Protein AF-A0A9D5ZS63-F1 (afdb_monomer_lite)

Radius of gyration: 18.13 Å; chains: 1; bounding box: 48×25×47 Å

Foldseek 3Di:
DDDDDDFPVPAPLSVVVVVLVVLLVCLPPVNLVVPDDPPPVVSSVVSPVSNVVSVVCCVVCVVVSVCSVVVVVVVVVCVVVPPD

Sequence (84 aa):
MHVVIEPFNCSAFEIQTAIVEQLQRFYSLRRIFGSYCRGRSWRLKYRAGGHYLIQRWVRENSEYLERLRNNFYKTQMKEKDGFF

Structure (mmCIF, N/CA/C/O backbone):
data_AF-A0A9D5ZS63-F1
#
_entry.id   AF-A0A9D5ZS63-F1
#
loop_
_atom_site.group_PDB
_atom_site.id
_atom_site.type_symbol
_atom_site.label_atom_id
_atom_site.label_alt_id
_atom_site.label_comp_id
_atom_site.label_asym_id
_atom_site.label_entity_id
_atom_site.label_seq_id
_atom_site.pdbx_PDB_ins_code
_atom_site.Cartn_x
_atom_site.Cartn_y
_atom_site.Cartn_z
_atom_site.occupancy
_atom_site.B_iso_or_equiv
_atom_site.auth_seq_id
_atom_site.auth_comp_id
_atom_site.auth_asym_id
_atom_site.auth_atom_id
_atom_site.pdbx_PDB_model_num
ATOM 1 N N . MET A 1 1 ? -6.396 -3.016 -17.462 1.00 54.16 1 MET A N 1
ATOM 2 C CA . MET A 1 1 ? -6.569 -3.904 -16.293 1.00 54.16 1 MET A CA 1
ATOM 3 C C . MET A 1 1 ? -7.029 -3.039 -15.133 1.00 54.16 1 MET A C 1
ATOM 5 O O . MET A 1 1 ? -6.216 -2.281 -14.621 1.00 54.16 1 MET A O 1
ATOM 9 N N . HIS A 1 2 ? -8.319 -3.073 -14.797 1.00 66.94 2 HIS A N 1
ATOM 10 C CA . HIS A 1 2 ? -8.817 -2.468 -13.560 1.00 66.94 2 HIS A CA 1
ATOM 11 C C . HIS A 1 2 ? -8.761 -3.514 -12.443 1.00 66.94 2 HIS A C 1
ATOM 13 O O . HIS A 1 2 ? -8.936 -4.701 -12.724 1.00 66.94 2 HIS A O 1
ATOM 19 N N . VAL A 1 3 ? -8.432 -3.094 -11.223 1.00 70.06 3 VAL A N 1
ATOM 20 C CA . VAL A 1 3 ? -8.420 -3.969 -10.047 1.00 70.06 3 VAL A CA 1
ATOM 21 C C . VAL A 1 3 ? -9.702 -3.688 -9.276 1.00 70.06 3 VAL A C 1
ATOM 23 O O . VAL A 1 3 ? -9.890 -2.563 -8.823 1.00 70.06 3 VAL A O 1
ATOM 26 N N . VAL A 1 4 ? -10.569 -4.693 -9.164 1.00 77.25 4 VAL A N 1
ATOM 27 C CA . VAL A 1 4 ? -11.770 -4.657 -8.316 1.00 77.25 4 VAL A CA 1
ATOM 28 C C . VAL A 1 4 ? -11.460 -5.425 -7.052 1.00 77.25 4 VAL A C 1
ATOM 30 O O . VAL A 1 4 ? -10.898 -6.519 -7.119 1.00 77.25 4 VAL A O 1
ATOM 33 N N . ILE A 1 5 ? -11.809 -4.838 -5.914 1.00 77.75 5 ILE A N 1
ATOM 34 C CA . ILE A 1 5 ? -11.761 -5.499 -4.616 1.00 77.75 5 ILE A CA 1
ATOM 35 C C . ILE A 1 5 ? -13.103 -5.273 -3.961 1.00 77.75 5 ILE A C 1
ATOM 37 O O . ILE A 1 5 ? -13.550 -4.133 -3.862 1.00 77.75 5 ILE A O 1
ATOM 41 N N . GLU A 1 6 ? -13.707 -6.362 -3.509 1.00 78.38 6 GLU A N 1
ATOM 42 C CA . GLU A 1 6 ? -14.926 -6.348 -2.715 1.00 78.38 6 GLU A CA 1
ATOM 43 C C . GLU A 1 6 ? -14.536 -6.622 -1.256 1.00 78.38 6 GLU A C 1
ATOM 45 O O . GLU A 1 6 ? -14.219 -7.763 -0.909 1.00 78.38 6 GLU A O 1
ATOM 50 N N . PRO A 1 7 ? -14.442 -5.582 -0.408 1.00 72.00 7 PRO A N 1
ATOM 51 C CA . PRO A 1 7 ? -14.185 -5.768 1.014 1.00 72.00 7 PRO A CA 1
ATOM 52 C C . PRO A 1 7 ? -15.395 -6.417 1.696 1.00 72.00 7 PRO A C 1
ATOM 54 O O . PRO A 1 7 ? -16.538 -6.144 1.345 1.00 72.00 7 PRO A O 1
ATOM 57 N N . PHE A 1 8 ? -15.140 -7.263 2.695 1.00 74.00 8 PHE A N 1
ATOM 58 C CA . PHE A 1 8 ? -16.176 -8.100 3.309 1.00 74.00 8 PHE A CA 1
ATOM 59 C C . PHE A 1 8 ? -17.153 -7.298 4.180 1.00 74.00 8 PHE A C 1
ATOM 61 O O . PHE A 1 8 ? -18.354 -7.550 4.144 1.00 74.00 8 PHE A O 1
ATOM 68 N N . ASN A 1 9 ? -16.656 -6.315 4.944 1.00 75.81 9 ASN A N 1
ATOM 69 C CA . ASN A 1 9 ? -17.478 -5.495 5.837 1.00 75.81 9 ASN A CA 1
ATOM 70 C C . ASN A 1 9 ? -17.662 -4.055 5.325 1.00 75.81 9 ASN A C 1
ATOM 72 O O . ASN A 1 9 ? -18.329 -3.263 5.990 1.00 75.81 9 ASN A O 1
ATOM 76 N N . CYS A 1 10 ? -17.063 -3.695 4.177 1.00 79.00 10 CYS A N 1
ATOM 77 C CA . CYS A 1 10 ? -17.105 -2.355 3.566 1.00 79.00 10 CYS A CA 1
ATOM 78 C C . CYS A 1 10 ? -16.859 -1.195 4.554 1.00 79.00 10 CYS A C 1
ATOM 80 O O . CYS A 1 10 ? -17.364 -0.087 4.366 1.00 79.00 10 CYS A O 1
ATOM 82 N N . SER A 1 11 ? -16.086 -1.424 5.620 1.00 85.06 11 SER A N 1
ATOM 83 C CA . SER A 1 11 ? -15.777 -0.368 6.586 1.00 85.06 11 SER A CA 1
ATOM 84 C C . SER A 1 11 ? -14.818 0.655 5.975 1.00 85.06 11 SER A C 1
ATOM 86 O O . SER A 1 11 ? -14.016 0.326 5.098 1.00 85.06 11 SER A O 1
ATOM 88 N N . ALA A 1 12 ? -14.847 1.898 6.465 1.00 86.00 12 ALA A N 1
ATOM 89 C CA . ALA A 1 12 ? -13.927 2.938 5.996 1.00 86.00 12 ALA A CA 1
ATOM 90 C C . ALA A 1 12 ? -12.453 2.511 6.137 1.00 86.00 12 ALA A C 1
ATOM 92 O O . ALA A 1 12 ? -11.639 2.788 5.259 1.00 86.00 12 ALA A O 1
ATOM 93 N N . PHE A 1 13 ? -12.124 1.777 7.205 1.00 88.81 13 PHE A N 1
ATOM 94 C CA . PHE A 1 13 ? -10.798 1.199 7.399 1.00 88.81 13 PHE A CA 1
ATOM 95 C C . PHE A 1 13 ? -10.460 0.129 6.354 1.00 88.81 13 PHE A C 1
ATOM 97 O O . PHE A 1 13 ? -9.382 0.185 5.764 1.00 88.81 13 PHE A O 1
ATOM 104 N N . GLU A 1 14 ? -11.360 -0.825 6.098 1.00 87.19 14 GLU A N 1
ATOM 105 C CA . GLU A 1 14 ? -11.127 -1.894 5.116 1.00 87.19 14 GLU A CA 1
ATOM 106 C C . GLU A 1 14 ? -10.970 -1.340 3.700 1.00 87.19 14 GLU A C 1
ATOM 108 O O . GLU A 1 14 ? -10.046 -1.731 2.991 1.00 87.19 14 GLU A O 1
ATOM 113 N N . ILE A 1 15 ? -11.823 -0.390 3.309 1.00 89.38 15 ILE A N 1
ATOM 114 C CA . ILE A 1 15 ? -11.749 0.262 1.997 1.00 89.38 15 ILE A CA 1
ATOM 115 C C . ILE A 1 15 ? -10.417 1.004 1.858 1.00 89.38 15 ILE A C 1
ATOM 117 O O . ILE A 1 15 ? -9.696 0.804 0.879 1.00 89.38 15 ILE A O 1
ATOM 121 N N . GLN A 1 16 ? -10.060 1.831 2.847 1.00 91.31 16 GLN A N 1
ATOM 122 C CA . GLN A 1 16 ? -8.830 2.617 2.789 1.00 91.31 16 GLN A CA 1
ATOM 123 C C . GLN A 1 16 ? -7.590 1.717 2.752 1.00 91.31 16 GLN A C 1
ATOM 125 O O . GLN A 1 16 ? -6.679 1.946 1.953 1.00 91.31 16 GLN A O 1
ATOM 130 N N . THR A 1 17 ? -7.569 0.665 3.571 1.00 90.88 17 THR A N 1
ATOM 131 C CA . THR A 1 17 ? -6.465 -0.300 3.616 1.00 90.88 17 THR A CA 1
ATOM 132 C C . THR A 1 17 ? -6.342 -1.054 2.293 1.00 90.88 17 THR A C 1
ATOM 134 O O . THR A 1 17 ? -5.250 -1.114 1.730 1.00 90.88 17 THR A O 1
ATOM 137 N N . ALA A 1 18 ? -7.454 -1.523 1.719 1.00 90.69 18 ALA A N 1
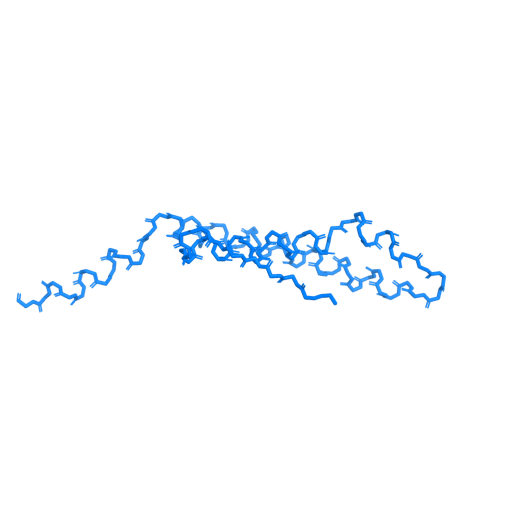ATOM 138 C CA . ALA A 1 18 ? -7.454 -2.219 0.434 1.00 90.69 18 ALA A CA 1
ATOM 139 C C . ALA A 1 18 ? -6.903 -1.346 -0.709 1.00 90.69 18 ALA A C 1
ATOM 141 O O . ALA A 1 18 ? -6.120 -1.820 -1.537 1.00 90.69 18 ALA A O 1
ATOM 142 N N . ILE A 1 19 ? -7.259 -0.055 -0.743 1.00 91.06 19 ILE A N 1
ATOM 143 C CA . ILE A 1 19 ? -6.726 0.901 -1.727 1.00 91.06 19 ILE A CA 1
ATOM 144 C C . ILE A 1 19 ? -5.206 1.027 -1.580 1.00 91.06 19 ILE A C 1
ATOM 146 O O . ILE A 1 19 ? -4.469 0.907 -2.564 1.00 91.06 19 ILE A O 1
ATOM 150 N N . VAL A 1 20 ? -4.728 1.245 -0.353 1.00 92.88 20 VAL A N 1
ATOM 151 C CA . VAL A 1 20 ? -3.298 1.401 -0.057 1.00 92.88 20 VAL A CA 1
ATOM 152 C C . VAL A 1 20 ? -2.517 0.147 -0.445 1.00 92.88 20 VAL A C 1
ATOM 154 O O . VAL A 1 20 ? -1.485 0.255 -1.111 1.00 92.88 20 VAL A O 1
ATOM 157 N N . GLU A 1 21 ? -3.020 -1.039 -0.109 1.00 92.44 21 GLU A N 1
ATOM 158 C CA . GLU A 1 21 ? -2.396 -2.316 -0.463 1.00 92.44 21 GLU A CA 1
ATOM 159 C C . GLU A 1 21 ? -2.257 -2.490 -1.981 1.00 92.44 21 GLU A C 1
ATOM 161 O O . GLU A 1 21 ? -1.194 -2.889 -2.475 1.00 92.44 21 GLU A O 1
ATOM 166 N N . GLN A 1 22 ? -3.288 -2.140 -2.759 1.00 91.81 22 GLN A N 1
ATOM 167 C CA . GLN A 1 22 ? -3.186 -2.209 -4.219 1.00 91.81 22 GLN A CA 1
ATOM 168 C C . GLN A 1 22 ? -2.195 -1.207 -4.786 1.00 91.81 22 GLN A C 1
ATOM 170 O O . GLN A 1 22 ? -1.443 -1.550 -5.704 1.00 91.81 22 GLN A O 1
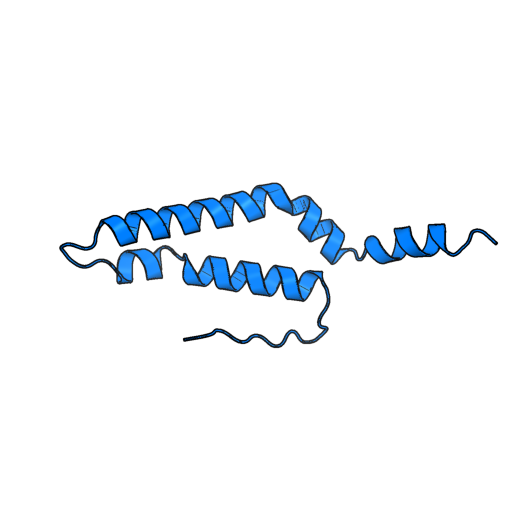ATOM 175 N N . LEU A 1 23 ? -2.152 0.008 -4.240 1.00 92.19 23 LEU A N 1
ATOM 176 C CA . LEU A 1 23 ? -1.180 1.015 -4.649 1.00 92.19 23 LEU A CA 1
ATOM 177 C C . LEU A 1 23 ? 0.248 0.550 -4.342 1.00 92.19 23 LEU A C 1
ATOM 179 O O . LEU A 1 23 ? 1.110 0.608 -5.222 1.00 92.19 23 LEU A O 1
ATOM 183 N N . GLN A 1 24 ? 0.497 -0.001 -3.153 1.00 93.38 24 GLN A N 1
ATOM 184 C CA . GLN A 1 24 ? 1.796 -0.567 -2.780 1.00 93.38 24 GLN A CA 1
ATOM 185 C C . GLN A 1 24 ? 2.196 -1.736 -3.686 1.00 93.38 24 GLN A C 1
ATOM 187 O O . GLN A 1 24 ? 3.339 -1.806 -4.145 1.00 93.38 24 GLN A O 1
ATOM 192 N N . ARG A 1 25 ? 1.257 -2.631 -4.015 1.00 91.25 25 ARG A N 1
ATOM 193 C CA . ARG A 1 25 ? 1.500 -3.743 -4.942 1.00 91.25 25 ARG A CA 1
ATOM 194 C C . ARG A 1 25 ? 1.811 -3.245 -6.350 1.00 91.25 25 ARG A C 1
ATOM 196 O O . ARG A 1 25 ? 2.734 -3.758 -6.993 1.00 91.25 25 ARG A O 1
ATOM 203 N N . PHE A 1 26 ? 1.065 -2.255 -6.838 1.00 90.06 26 PHE A N 1
ATOM 204 C CA . PHE A 1 26 ? 1.250 -1.666 -8.162 1.00 90.06 26 PHE A CA 1
ATOM 205 C C . PHE A 1 26 ? 2.606 -0.959 -8.289 1.00 90.06 26 PHE A C 1
ATOM 207 O O . PHE A 1 26 ? 3.325 -1.200 -9.261 1.00 90.06 26 PHE A O 1
ATOM 214 N N . TYR A 1 27 ? 2.985 -0.170 -7.281 1.00 91.25 27 TYR A N 1
ATOM 215 C CA . TYR A 1 27 ? 4.272 0.523 -7.187 1.00 91.25 27 TYR A CA 1
ATOM 216 C C . TYR A 1 27 ? 5.363 -0.307 -6.489 1.00 91.25 27 TYR A C 1
ATOM 218 O O . TYR A 1 27 ? 6.348 0.238 -5.997 1.00 91.25 27 TYR A O 1
ATOM 226 N N . SER A 1 28 ? 5.232 -1.632 -6.433 1.00 91.69 28 SER A N 1
ATOM 227 C CA . SER A 1 28 ? 6.261 -2.489 -5.835 1.00 91.69 28 SER A CA 1
ATOM 228 C C . SER A 1 28 ? 7.544 -2.482 -6.667 1.00 91.69 28 SER A C 1
ATOM 230 O O . SER A 1 28 ? 7.499 -2.532 -7.899 1.00 91.69 28 SER A O 1
ATOM 232 N N . LEU A 1 29 ? 8.705 -2.501 -6.003 1.00 87.88 29 LEU A N 1
ATOM 233 C CA . LEU A 1 29 ? 10.017 -2.509 -6.665 1.00 87.88 29 LEU A CA 1
ATOM 234 C C . LEU A 1 29 ? 10.125 -3.627 -7.713 1.00 87.88 29 LEU A C 1
ATOM 236 O O . LEU A 1 29 ? 10.583 -3.387 -8.827 1.00 87.88 29 LEU A O 1
ATOM 240 N N . ARG A 1 30 ? 9.591 -4.818 -7.412 1.00 88.56 30 ARG A N 1
ATOM 241 C CA . ARG A 1 30 ? 9.534 -5.947 -8.354 1.00 88.56 30 ARG A CA 1
ATOM 242 C C . ARG A 1 30 ? 8.837 -5.582 -9.671 1.00 88.56 30 ARG A C 1
ATOM 244 O O . ARG A 1 30 ? 9.345 -5.915 -10.738 1.00 88.56 30 ARG A O 1
ATOM 251 N N . ARG A 1 31 ? 7.699 -4.879 -9.622 1.00 85.94 31 ARG A N 1
ATOM 252 C CA . ARG A 1 31 ? 6.981 -4.424 -10.830 1.00 85.94 31 ARG A CA 1
ATOM 253 C C . ARG A 1 31 ? 7.671 -3.253 -11.518 1.00 85.94 31 ARG A C 1
ATOM 255 O O . ARG A 1 31 ? 7.595 -3.140 -12.740 1.00 85.94 31 ARG A O 1
ATOM 262 N N . ILE A 1 32 ? 8.346 -2.397 -10.755 1.00 86.94 32 ILE A N 1
ATOM 263 C CA . ILE A 1 32 ? 9.127 -1.284 -11.298 1.00 86.94 32 ILE A CA 1
ATOM 264 C C . ILE A 1 32 ? 10.264 -1.835 -12.153 1.00 86.94 32 ILE A C 1
ATOM 266 O O . ILE A 1 32 ? 10.303 -1.56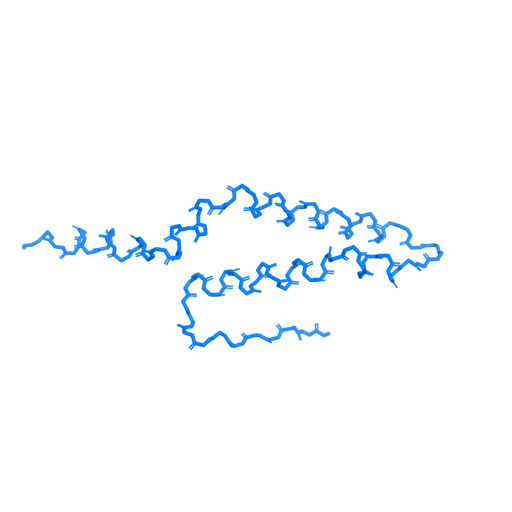1 -13.352 1.00 86.94 32 ILE A O 1
ATOM 270 N N . PHE A 1 33 ? 11.126 -2.675 -11.583 1.00 84.38 33 PHE A N 1
ATOM 271 C CA . PHE A 1 33 ? 12.268 -3.243 -12.298 1.00 84.38 33 PHE A CA 1
ATOM 272 C C . PHE A 1 33 ? 11.853 -4.216 -13.405 1.00 84.38 33 PHE A C 1
ATOM 274 O O . PHE A 1 33 ? 12.442 -4.183 -14.481 1.00 84.38 33 PHE A O 1
ATOM 281 N N . GLY A 1 34 ? 10.770 -4.981 -13.221 1.00 80.88 34 GLY A N 1
ATOM 282 C CA . GLY A 1 34 ? 10.207 -5.830 -14.281 1.00 80.88 34 GLY A CA 1
ATOM 283 C C . GLY A 1 34 ? 9.673 -5.060 -15.498 1.00 80.88 34 GLY A C 1
ATOM 284 O O . GLY A 1 34 ? 9.409 -5.654 -16.536 1.00 80.88 34 GLY A O 1
ATOM 285 N N . SER A 1 35 ? 9.518 -3.737 -15.395 1.00 71.06 35 SER A N 1
ATOM 286 C CA . SER A 1 35 ? 9.067 -2.870 -16.489 1.00 71.06 35 SER A CA 1
ATOM 287 C C . SER A 1 35 ? 10.194 -2.122 -17.206 1.00 71.06 35 SER A C 1
ATOM 289 O O . SER A 1 35 ? 9.922 -1.246 -18.035 1.00 71.06 35 SER A O 1
ATOM 291 N N . TYR A 1 36 ? 11.448 -2.422 -16.861 1.00 73.88 36 TYR A N 1
ATOM 292 C CA . TYR A 1 36 ? 12.610 -1.787 -17.459 1.00 73.88 36 TYR A CA 1
ATOM 293 C C . TYR A 1 36 ? 12.759 -2.205 -18.928 1.00 73.88 36 TYR A C 1
ATOM 295 O O . TYR A 1 36 ? 12.995 -3.367 -19.246 1.00 73.88 36 TYR A O 1
ATOM 303 N N . CYS A 1 37 ? 12.645 -1.232 -19.833 1.00 75.75 37 CYS A N 1
ATOM 304 C CA . CYS A 1 37 ? 12.966 -1.386 -21.250 1.00 75.75 37 CYS A CA 1
ATOM 305 C C . CYS A 1 37 ? 13.927 -0.269 -21.669 1.00 75.75 37 CYS A C 1
ATOM 307 O O . CYS A 1 37 ? 13.761 0.891 -21.267 1.00 75.75 37 CYS A O 1
ATOM 309 N N . ARG A 1 38 ? 14.908 -0.605 -22.514 1.00 77.94 38 ARG A N 1
ATOM 310 C CA . ARG A 1 38 ? 15.858 0.361 -23.084 1.00 77.94 38 ARG A CA 1
ATOM 311 C C . ARG A 1 38 ? 15.072 1.460 -23.823 1.00 77.94 38 ARG A C 1
ATOM 313 O O . ARG A 1 38 ? 14.164 1.160 -24.590 1.00 77.94 38 ARG A O 1
ATOM 320 N N . GLY A 1 39 ? 15.347 2.730 -23.511 1.00 78.69 39 GLY A N 1
ATOM 321 C CA . GLY A 1 39 ? 14.615 3.892 -24.048 1.00 78.69 39 GLY A CA 1
ATOM 322 C C . GLY A 1 39 ? 13.384 4.3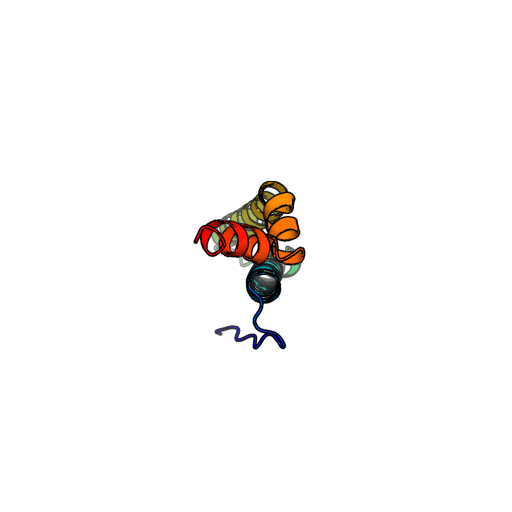57 -23.247 1.00 78.69 39 GLY A C 1
ATOM 323 O O . GLY A 1 39 ? 12.799 5.383 -23.577 1.00 78.69 39 GLY A O 1
ATOM 324 N N . ARG A 1 40 ? 12.986 3.665 -22.166 1.00 84.25 40 ARG A N 1
ATOM 325 C CA . ARG A 1 40 ? 11.842 4.058 -21.307 1.00 84.25 40 ARG A CA 1
ATOM 326 C C . ARG A 1 40 ? 12.219 4.237 -19.831 1.00 84.25 40 ARG A C 1
ATOM 328 O O . ARG A 1 40 ? 11.391 4.042 -18.944 1.00 84.25 40 ARG A O 1
ATOM 335 N N . SER A 1 41 ? 13.463 4.630 -19.552 1.00 84.25 41 SER A N 1
ATOM 336 C CA . SER A 1 41 ? 13.989 4.814 -18.187 1.00 84.25 41 SER A CA 1
ATOM 337 C C . SER A 1 41 ? 13.230 5.869 -17.372 1.00 84.25 41 SER A C 1
ATOM 339 O O . SER A 1 41 ? 13.103 5.726 -16.156 1.00 84.25 41 SER A O 1
ATOM 341 N N . TRP A 1 42 ? 12.652 6.884 -18.026 1.00 86.56 42 TRP A N 1
ATOM 342 C CA . TRP A 1 42 ? 11.778 7.869 -17.380 1.00 86.56 42 TRP A CA 1
ATOM 343 C C . TRP A 1 42 ? 10.612 7.194 -16.645 1.00 86.56 42 TRP A C 1
ATOM 345 O O . TRP A 1 42 ? 10.315 7.544 -15.507 1.00 86.56 42 TRP A O 1
ATOM 355 N N . ARG A 1 43 ? 10.019 6.143 -17.227 1.00 86.56 43 ARG A N 1
ATOM 356 C CA . ARG A 1 43 ? 8.909 5.388 -16.629 1.00 86.56 43 ARG A CA 1
ATOM 357 C C . ARG A 1 43 ? 9.309 4.718 -15.316 1.00 86.56 43 ARG A C 1
ATOM 359 O O . ARG A 1 43 ? 8.489 4.613 -14.408 1.00 86.56 43 ARG A O 1
ATOM 366 N N . LEU A 1 44 ? 10.567 4.294 -15.213 1.00 88.12 44 LEU A N 1
ATOM 367 C CA . LEU A 1 44 ? 11.130 3.744 -13.984 1.00 88.12 44 LEU A CA 1
ATOM 368 C C . LEU A 1 44 ? 11.166 4.813 -12.884 1.00 88.12 44 LEU A C 1
ATOM 370 O O . LEU A 1 44 ? 10.705 4.554 -11.776 1.00 88.12 44 LEU A O 1
ATOM 374 N N . LYS A 1 45 ? 11.630 6.029 -13.216 1.00 89.19 45 LYS A N 1
ATOM 375 C CA . LYS A 1 45 ? 11.682 7.171 -12.287 1.00 89.19 45 LYS A CA 1
ATOM 376 C C . LYS A 1 45 ? 10.293 7.547 -11.770 1.00 89.19 45 LYS A C 1
ATOM 378 O O . LYS A 1 45 ? 10.119 7.662 -10.563 1.00 89.19 45 LYS A O 1
ATOM 383 N N . TYR A 1 46 ? 9.291 7.659 -12.648 1.00 90.31 46 TYR A N 1
ATOM 384 C CA . TYR A 1 46 ? 7.919 7.966 -12.216 1.00 90.31 46 TYR A CA 1
ATOM 385 C C . TYR A 1 46 ? 7.340 6.891 -11.299 1.00 90.31 46 TYR A C 1
ATOM 387 O O . TYR A 1 46 ? 6.722 7.215 -10.288 1.00 90.31 46 TYR A O 1
ATOM 395 N N . ARG A 1 47 ? 7.558 5.606 -11.609 1.00 90.69 47 ARG A N 1
ATOM 396 C CA . ARG A 1 47 ? 7.061 4.539 -10.734 1.00 90.69 47 ARG A CA 1
ATOM 397 C C . ARG A 1 47 ? 7.805 4.477 -9.401 1.00 90.69 47 ARG A C 1
ATOM 399 O O . ARG A 1 47 ? 7.170 4.205 -8.389 1.00 90.69 47 ARG A O 1
ATOM 406 N N . ALA A 1 48 ? 9.108 4.757 -9.385 1.00 91.44 48 ALA A N 1
ATOM 407 C CA . ALA A 1 48 ? 9.876 4.892 -8.148 1.00 91.44 48 ALA A CA 1
ATOM 408 C C . ALA A 1 48 ? 9.383 6.081 -7.305 1.00 91.44 48 ALA A C 1
ATOM 410 O O . ALA A 1 48 ? 9.242 5.952 -6.092 1.00 91.44 48 ALA A O 1
ATOM 411 N N . GLY A 1 49 ? 9.027 7.199 -7.947 1.00 94.62 49 GLY A N 1
ATOM 412 C CA . GLY A 1 49 ? 8.352 8.319 -7.291 1.00 94.62 49 GLY A CA 1
ATOM 413 C C . GLY A 1 49 ? 7.025 7.899 -6.658 1.00 94.62 49 GLY A C 1
ATOM 414 O O . GLY A 1 49 ? 6.801 8.165 -5.483 1.00 94.62 49 GLY A O 1
ATOM 415 N N . GLY A 1 50 ? 6.185 7.160 -7.391 1.00 93.50 50 GLY A N 1
ATOM 416 C CA . GLY A 1 50 ? 4.945 6.592 -6.852 1.00 93.50 50 GLY A CA 1
ATOM 417 C C . GLY A 1 50 ? 5.179 5.681 -5.643 1.00 93.50 50 GLY A C 1
ATOM 418 O O . GLY A 1 50 ? 4.497 5.821 -4.634 1.00 93.50 50 GLY A O 1
ATOM 419 N N . HIS A 1 51 ? 6.193 4.811 -5.692 1.00 94.56 51 HIS A N 1
ATOM 420 C CA . HIS A 1 51 ? 6.575 3.969 -4.553 1.00 94.56 51 HIS A CA 1
ATOM 421 C C . HIS A 1 51 ? 6.900 4.803 -3.311 1.00 94.56 51 HIS A C 1
ATOM 423 O O . HIS A 1 51 ? 6.345 4.563 -2.240 1.00 94.56 51 HIS A O 1
ATOM 429 N N . TYR A 1 52 ? 7.761 5.811 -3.469 1.00 95.81 52 TYR A N 1
ATOM 430 C CA . TYR A 1 52 ? 8.143 6.703 -2.380 1.00 95.81 52 TYR A CA 1
ATOM 431 C C . TYR A 1 52 ? 6.940 7.461 -1.806 1.00 95.81 52 TYR A C 1
ATOM 433 O O . TYR A 1 52 ? 6.774 7.508 -0.590 1.00 95.81 52 TYR A O 1
ATOM 441 N N . LEU A 1 53 ? 6.080 8.014 -2.666 1.00 96.31 53 LEU A N 1
ATOM 442 C CA . LEU A 1 53 ? 4.906 8.778 -2.244 1.00 96.31 53 LEU A CA 1
ATOM 443 C C . LEU A 1 53 ? 3.912 7.921 -1.462 1.00 96.31 53 LEU A C 1
ATOM 445 O O . LEU A 1 53 ? 3.412 8.373 -0.439 1.00 96.31 53 LEU A O 1
ATOM 449 N N . ILE A 1 54 ? 3.663 6.680 -1.889 1.00 95.50 54 ILE A N 1
ATOM 450 C CA . ILE A 1 54 ? 2.765 5.775 -1.162 1.00 95.50 54 ILE A CA 1
ATOM 451 C C . ILE A 1 54 ? 3.357 5.386 0.196 1.00 95.50 54 ILE A C 1
ATOM 453 O O . ILE A 1 54 ? 2.648 5.426 1.197 1.00 95.50 54 ILE A O 1
ATOM 457 N N . GLN A 1 55 ? 4.653 5.067 0.266 1.00 94.44 55 GLN A N 1
ATOM 458 C CA . GLN A 1 55 ? 5.319 4.766 1.543 1.00 94.44 55 GLN A CA 1
ATOM 459 C C . GLN A 1 55 ? 5.282 5.964 2.499 1.00 94.44 55 GLN A C 1
ATOM 461 O O . GLN A 1 55 ? 4.986 5.823 3.685 1.00 94.44 55 GLN A O 1
ATOM 466 N N . ARG A 1 56 ? 5.544 7.162 1.970 1.00 96.56 56 ARG A N 1
ATOM 467 C CA . ARG A 1 56 ? 5.468 8.410 2.724 1.00 96.56 56 ARG A CA 1
ATOM 468 C C . ARG A 1 56 ? 4.049 8.677 3.224 1.00 96.56 56 ARG A C 1
ATOM 470 O O . ARG A 1 56 ? 3.891 8.967 4.402 1.00 96.56 56 ARG A O 1
ATOM 477 N N . TRP A 1 57 ? 3.043 8.516 2.366 1.00 95.75 57 TRP A N 1
ATOM 478 C CA . TRP A 1 57 ? 1.639 8.698 2.727 1.00 95.75 57 TRP A CA 1
ATOM 479 C C . TRP A 1 57 ? 1.233 7.763 3.869 1.00 95.75 57 TRP A C 1
ATOM 481 O O . TRP A 1 57 ? 0.660 8.228 4.847 1.00 95.75 57 TRP A O 1
ATOM 491 N N . VAL A 1 58 ? 1.591 6.474 3.798 1.00 95.00 58 VAL A N 1
ATOM 492 C CA . VAL A 1 58 ? 1.285 5.503 4.865 1.00 95.00 58 VAL A CA 1
ATOM 493 C C . VAL A 1 58 ? 1.935 5.903 6.185 1.00 95.00 58 VAL A C 1
ATOM 495 O O . VAL A 1 58 ? 1.293 5.825 7.228 1.00 95.00 58 VAL A O 1
ATOM 498 N N . ARG A 1 59 ? 3.186 6.372 6.143 1.00 95.81 59 ARG A N 1
ATOM 499 C CA . ARG A 1 59 ? 3.895 6.829 7.341 1.00 95.81 59 ARG A CA 1
ATOM 500 C C . ARG A 1 59 ? 3.270 8.087 7.944 1.00 95.81 59 ARG A C 1
ATOM 502 O O . ARG A 1 59 ? 3.152 8.174 9.155 1.00 95.81 59 ARG A O 1
ATOM 509 N N . GLU A 1 60 ? 2.898 9.059 7.116 1.00 96.94 60 GLU A N 1
ATOM 510 C CA . GLU A 1 60 ? 2.310 10.328 7.571 1.00 96.94 60 GLU A CA 1
ATOM 511 C C . GLU A 1 60 ? 0.856 10.173 8.045 1.00 96.94 60 GLU A C 1
ATOM 513 O O . GLU A 1 60 ? 0.385 10.978 8.839 1.00 96.94 60 GLU A O 1
ATOM 518 N N . ASN A 1 61 ? 0.151 9.135 7.587 1.00 95.12 61 ASN A N 1
ATOM 519 C CA . ASN A 1 61 ? -1.258 8.889 7.902 1.00 95.12 61 ASN A CA 1
ATOM 520 C C . ASN A 1 61 ? -1.466 7.663 8.808 1.00 95.12 61 ASN A C 1
ATOM 522 O O . ASN A 1 61 ? -2.585 7.159 8.896 1.00 95.12 61 ASN A O 1
ATOM 526 N N . SER A 1 62 ? -0.427 7.171 9.489 1.00 92.38 62 SER A N 1
ATOM 527 C CA . SER A 1 62 ? -0.537 6.005 10.379 1.00 92.38 62 SER A CA 1
ATOM 528 C C . SER A 1 62 ? -1.585 6.221 11.475 1.00 92.38 62 SER A C 1
ATOM 530 O O . SER A 1 62 ? -2.476 5.393 11.642 1.00 92.38 62 SER A O 1
ATOM 532 N N . GLU A 1 63 ? -1.561 7.380 12.138 1.00 91.25 63 GLU A N 1
ATOM 533 C CA . GLU A 1 63 ? -2.553 7.744 13.156 1.00 91.25 63 GLU A CA 1
ATOM 534 C C . GLU A 1 63 ? -3.976 7.833 12.588 1.00 91.25 63 GLU A C 1
ATOM 536 O O . GLU A 1 63 ? -4.947 7.465 13.248 1.00 91.25 63 GLU A O 1
ATOM 541 N N . TYR A 1 64 ? -4.127 8.315 11.353 1.00 90.06 64 TYR A N 1
ATOM 542 C CA . TYR A 1 64 ? -5.426 8.370 10.685 1.00 90.06 64 TYR A CA 1
ATOM 543 C C . TYR A 1 64 ? -5.981 6.962 10.434 1.00 90.06 64 TYR A C 1
ATOM 545 O O . TYR A 1 64 ? -7.150 6.697 10.723 1.00 90.06 64 TYR A O 1
ATOM 553 N N . LEU A 1 65 ? -5.137 6.043 9.959 1.00 90.75 65 LEU A N 1
ATOM 554 C CA . LEU A 1 65 ? -5.512 4.643 9.759 1.00 90.75 65 LEU A CA 1
ATOM 555 C C . LEU A 1 65 ? -5.884 3.965 11.085 1.00 90.75 65 LEU A C 1
ATOM 557 O O . LEU A 1 65 ? -6.854 3.210 11.132 1.00 90.75 65 LEU A O 1
ATOM 561 N N . GLU A 1 66 ? -5.180 4.273 12.177 1.00 89.00 66 GLU A N 1
ATOM 562 C CA . GLU A 1 66 ? -5.536 3.786 13.515 1.00 89.00 66 GLU A CA 1
ATOM 563 C C . GLU A 1 66 ? -6.890 4.326 13.994 1.00 89.00 66 GLU A C 1
ATOM 565 O O . GLU A 1 66 ? -7.712 3.567 14.511 1.00 89.00 66 GLU A O 1
ATOM 570 N N . ARG A 1 67 ? -7.185 5.612 13.766 1.00 88.88 67 ARG A N 1
ATOM 571 C CA . ARG A 1 67 ? -8.501 6.197 14.088 1.00 88.88 67 ARG A CA 1
ATOM 572 C C . ARG A 1 67 ? -9.629 5.550 13.287 1.00 88.88 67 ARG A C 1
ATOM 574 O O . ARG A 1 67 ? -10.695 5.289 13.850 1.00 88.88 67 ARG A O 1
ATOM 581 N N . LEU A 1 68 ? -9.395 5.270 12.001 1.00 87.31 68 LEU A N 1
ATOM 582 C CA . LEU A 1 68 ? -10.336 4.531 11.156 1.00 87.31 68 LEU A CA 1
ATOM 583 C C . LEU A 1 68 ? -10.582 3.121 11.701 1.00 87.31 68 LEU A C 1
ATOM 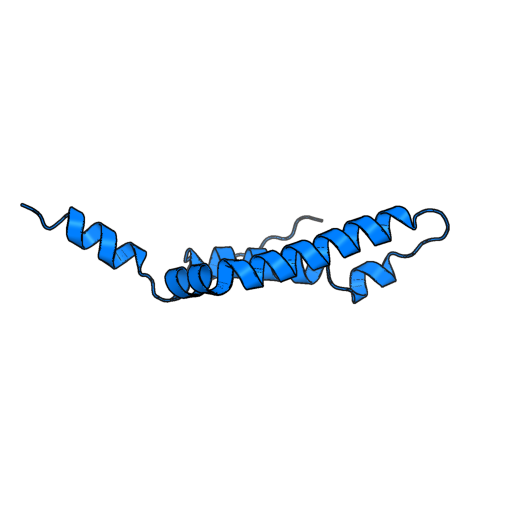585 O O . LEU A 1 68 ? -11.733 2.703 11.805 1.00 87.31 68 LEU A O 1
ATOM 589 N N . ARG A 1 69 ? -9.517 2.410 12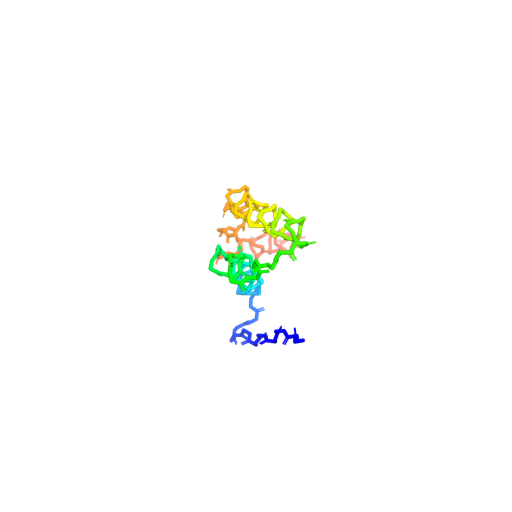.091 1.00 86.38 69 ARG A N 1
ATOM 590 C CA . ARG A 1 69 ? -9.601 1.060 12.667 1.00 86.38 69 ARG A CA 1
ATOM 591 C C . ARG A 1 69 ? -10.409 1.033 13.962 1.00 86.38 69 ARG A C 1
ATOM 593 O O . ARG A 1 69 ? -11.209 0.128 14.176 1.00 86.38 69 ARG A O 1
ATOM 600 N N . ASN A 1 70 ? -10.221 2.044 14.803 1.00 85.06 70 ASN A N 1
ATOM 601 C CA . ASN A 1 70 ? -10.856 2.146 16.114 1.00 85.06 70 ASN A CA 1
ATOM 602 C C . ASN A 1 70 ? -12.288 2.716 16.060 1.00 85.06 70 ASN A C 1
ATOM 604 O O . ASN A 1 70 ? -12.874 2.976 17.107 1.00 85.06 70 ASN A O 1
ATOM 608 N N . ASN A 1 71 ? -12.875 2.906 14.867 1.00 68.38 71 ASN A N 1
ATOM 609 C CA . ASN A 1 71 ? -14.237 3.426 14.676 1.00 68.38 71 ASN A CA 1
ATOM 610 C C . ASN A 1 71 ? -14.516 4.766 15.395 1.00 68.38 71 ASN A C 1
ATOM 612 O O . ASN A 1 71 ? -15.666 5.061 15.728 1.00 68.38 71 ASN A O 1
ATOM 616 N N . PHE A 1 72 ? -13.503 5.616 15.607 1.00 58.56 72 PHE A N 1
ATOM 617 C CA . PHE A 1 72 ? -13.642 6.855 16.396 1.00 58.56 72 PHE A CA 1
ATOM 618 C C . PHE A 1 72 ? -14.680 7.848 15.840 1.00 58.56 72 PHE A C 1
ATOM 620 O O . PHE A 1 72 ? -15.191 8.692 16.576 1.00 58.56 72 PHE A O 1
ATOM 627 N N . TYR A 1 73 ? -15.054 7.723 14.563 1.00 55.16 73 TYR A N 1
ATOM 628 C CA . TYR A 1 73 ? -16.128 8.516 13.962 1.00 55.16 73 TYR A CA 1
ATOM 629 C C . TYR A 1 73 ? -17.515 8.222 14.557 1.00 55.16 73 TYR A C 1
ATOM 631 O O . TYR A 1 73 ? -18.358 9.117 14.573 1.00 55.16 73 TYR A O 1
ATOM 639 N N . LYS A 1 74 ? -17.759 7.023 15.110 1.00 53.03 74 LYS A N 1
ATOM 640 C CA . LYS A 1 74 ? -19.031 6.718 15.791 1.00 53.03 74 LYS A CA 1
ATOM 641 C C . LYS A 1 74 ? -19.189 7.506 17.093 1.00 53.03 74 LYS A C 1
ATOM 643 O O . LYS A 1 74 ? -20.299 7.913 17.414 1.00 53.03 74 LYS A O 1
ATOM 648 N N . THR A 1 75 ? -18.098 7.745 17.819 1.00 50.88 75 THR A N 1
ATOM 649 C CA . THR A 1 75 ? -18.129 8.433 19.120 1.00 50.88 75 THR A CA 1
ATOM 650 C C . THR A 1 75 ? -18.412 9.929 18.965 1.00 50.88 75 THR A C 1
ATOM 652 O O . THR A 1 75 ? -19.194 10.480 19.726 1.00 50.88 75 THR A O 1
ATOM 655 N N . GLN A 1 76 ? -17.866 10.570 17.927 1.00 51.41 76 GLN A N 1
ATOM 656 C CA . GLN A 1 76 ? -18.026 12.012 17.688 1.00 51.41 76 GLN A CA 1
ATOM 657 C C . GLN A 1 76 ? -19.400 12.407 17.114 1.00 51.41 76 GLN A C 1
ATOM 659 O O . GLN A 1 76 ? -19.847 13.532 17.320 1.00 51.41 76 GLN A O 1
ATOM 664 N N . MET A 1 77 ? -20.090 11.505 16.401 1.00 51.31 77 MET A N 1
ATOM 665 C CA . MET A 1 77 ? -21.466 11.768 15.946 1.00 51.31 77 MET A CA 1
ATOM 666 C C . MET A 1 77 ? -22.489 11.542 17.062 1.00 51.31 77 MET A C 1
ATOM 668 O O . MET A 1 77 ? -23.393 12.351 17.232 1.00 51.31 77 MET A O 1
ATOM 672 N N . LYS A 1 78 ? -22.292 10.516 17.903 1.00 47.78 78 LYS A N 1
ATOM 673 C CA . LYS A 1 78 ? -23.194 10.241 19.033 1.00 47.78 78 LYS A CA 1
ATOM 674 C C . LYS A 1 78 ? -23.208 11.359 20.082 1.00 47.78 78 LYS A C 1
ATOM 676 O O . LYS A 1 78 ? -24.228 11.575 20.721 1.00 47.78 78 LYS A O 1
ATOM 681 N N . GLU A 1 79 ? -22.091 12.064 20.252 1.00 51.53 79 GLU A N 1
ATOM 682 C CA . GLU A 1 79 ? -21.973 13.199 21.177 1.00 51.53 79 GLU A CA 1
ATOM 683 C C . GLU A 1 79 ? -22.682 14.462 20.652 1.00 51.53 79 GLU A C 1
ATOM 685 O O . GLU A 1 79 ? -23.172 15.265 21.439 1.00 51.53 79 GLU A O 1
ATOM 690 N N . LYS A 1 80 ? -22.813 14.612 19.324 1.00 52.09 80 LYS A N 1
ATOM 691 C CA . LYS A 1 80 ? -23.593 15.698 18.705 1.00 52.09 80 LYS A CA 1
ATOM 692 C C . LYS A 1 80 ? -25.092 15.410 18.644 1.00 52.09 80 LYS A C 1
ATOM 694 O O . LYS A 1 80 ? -25.877 16.344 18.751 1.00 52.09 80 LYS A O 1
ATOM 699 N N . ASP A 1 81 ? -25.477 14.142 18.524 1.00 53.59 81 ASP A N 1
ATOM 700 C CA . ASP A 1 81 ? -26.885 13.725 18.448 1.00 53.59 81 ASP A CA 1
ATOM 701 C C . ASP A 1 81 ? -27.527 13.490 19.833 1.00 53.59 81 ASP A C 1
ATOM 703 O O . ASP A 1 81 ? -28.732 13.278 19.931 1.00 53.59 81 ASP A O 1
ATOM 707 N N . GLY A 1 82 ? -26.733 13.519 20.912 1.00 51.59 82 GLY A N 1
ATOM 708 C CA . GLY A 1 82 ? -27.179 13.337 22.300 1.00 51.59 82 GLY A CA 1
ATOM 709 C C . GLY A 1 82 ? -27.460 14.632 23.072 1.00 51.59 82 GLY A C 1
ATOM 710 O O . GLY A 1 82 ? -27.616 14.576 24.288 1.00 51.59 82 GLY A O 1
ATOM 711 N N . PHE A 1 83 ? -27.489 15.785 22.397 1.00 48.19 83 PHE A N 1
ATOM 712 C CA . PHE A 1 83 ? -27.825 17.081 22.996 1.00 48.19 83 PHE A CA 1
ATOM 713 C C . PHE A 1 83 ? -29.281 17.456 22.670 1.00 48.19 83 PHE A C 1
ATOM 715 O O . PHE A 1 83 ? -29.538 18.392 21.917 1.00 48.19 83 PHE A O 1
ATOM 722 N N . PHE A 1 84 ? -30.224 16.681 23.206 1.00 44.81 84 PHE A N 1
ATOM 723 C CA . PHE A 1 84 ? -31.630 17.055 23.383 1.00 44.81 84 PHE A CA 1
ATOM 724 C C . PHE A 1 84 ? -32.139 16.479 24.702 1.00 44.81 84 PHE A C 1
ATOM 726 O O . PHE A 1 84 ? -31.844 15.292 24.972 1.00 44.81 84 PHE A O 1
#

pLDDT: mean 81.13, std 14.91, range [44.81, 96.94]

Secondary structure (DSSP, 8-state):
-PPP---SS--HHHHHHHHHHHHHHHT-HHHHHTT--TT-HHHHHHHHHHHHHHHHHHHHTHHHHHHHHTTHHHHHHHHHHT--